Protein AF-A0A2W4QRN7-F1 (afdb_monomer_lite)

Secondary structure (DSSP, 8-state):
-TTHHHHHHHHHHHHHHHHHHHHHHHHHHHHHHHHH-GGGHHHHHHHHHHHHHHHHHS-HHHHHHHHHHHHHHHHHHHHHHHHHHHHHHHHHHHHHHHHHHTT---

pLDDT: mean 87.7, std 9.6, range [50.97, 95.69]

Structure (mmCIF, N/CA/C/O backbone):
data_AF-A0A2W4QRN7-F1
#
_entry.id   AF-A0A2W4QRN7-F1
#
loop_
_atom_site.group_PDB
_atom_site.id
_atom_site.type_symbol
_atom_site.label_atom_id
_atom_site.label_alt_id
_atom_site.label_comp_id
_atom_site.label_asym_id
_atom_site.label_entity_id
_atom_site.label_seq_id
_atom_site.pdbx_PDB_ins_code
_atom_site.Cartn_x
_atom_site.Cartn_y
_atom_site.Cartn_z
_atom_site.occupancy
_atom_site.B_iso_or_equiv
_atom_site.auth_seq_id
_atom_site.auth_comp_id
_atom_site.auth_asym_id
_atom_site.auth_atom_id
_atom_site.pdbx_PDB_model_num
ATOM 1 N N . MET A 1 1 ? 16.980 26.374 -15.564 1.00 54.22 1 MET A N 1
ATOM 2 C CA . MET A 1 1 ? 18.054 25.469 -16.026 1.00 54.22 1 MET A CA 1
ATOM 3 C C . MET A 1 1 ? 17.428 24.157 -16.496 1.00 54.22 1 MET A C 1
ATOM 5 O O . MET A 1 1 ? 17.207 23.273 -15.673 1.00 54.22 1 MET A O 1
ATOM 9 N N . PRO A 1 2 ? 17.054 24.039 -17.780 1.00 59.59 2 PRO A N 1
ATOM 10 C CA . PRO A 1 2 ? 16.562 22.778 -18.325 1.00 59.59 2 PRO A CA 1
ATOM 11 C C . PRO A 1 2 ? 17.748 21.803 -18.452 1.00 59.59 2 PRO A C 1
ATOM 13 O O . PRO A 1 2 ? 18.773 22.164 -19.016 1.00 59.59 2 PRO A O 1
ATOM 16 N N . GLY A 1 3 ? 17.653 20.610 -17.852 1.00 72.75 3 GLY A N 1
ATOM 17 C CA . GLY A 1 3 ? 18.693 19.566 -17.923 1.00 72.75 3 GLY A CA 1
ATOM 18 C C . GLY A 1 3 ? 18.929 18.820 -16.605 1.00 72.75 3 GLY A C 1
ATOM 19 O O . GLY A 1 3 ? 18.817 17.600 -16.563 1.00 72.75 3 GLY A O 1
ATOM 20 N N . ILE A 1 4 ? 19.159 19.542 -15.502 1.00 84.38 4 ILE A N 1
ATOM 21 C CA . ILE A 1 4 ? 19.446 18.943 -14.178 1.00 84.38 4 ILE A CA 1
ATOM 22 C C . ILE A 1 4 ? 18.200 18.277 -13.567 1.00 84.38 4 ILE A C 1
ATOM 24 O O . ILE A 1 4 ? 18.311 17.272 -12.867 1.00 84.38 4 ILE A O 1
ATOM 28 N N . GLY A 1 5 ? 17.006 18.800 -13.871 1.00 86.19 5 GLY A N 1
ATOM 29 C CA . GLY A 1 5 ? 15.744 18.327 -13.292 1.00 86.19 5 GLY A CA 1
ATOM 30 C C . GLY A 1 5 ? 15.492 16.828 -13.481 1.00 86.19 5 GLY A C 1
ATOM 31 O O . GLY A 1 5 ? 15.045 16.176 -12.546 1.00 86.19 5 GLY A O 1
ATOM 32 N N . HIS A 1 6 ? 15.852 16.255 -14.634 1.00 87.06 6 HIS A N 1
ATOM 33 C CA . HIS A 1 6 ? 15.665 14.822 -14.895 1.00 87.06 6 HIS A CA 1
ATOM 34 C C . HIS A 1 6 ? 16.543 13.942 -13.996 1.00 87.06 6 HIS A C 1
ATOM 36 O O . HIS A 1 6 ? 16.072 12.934 -13.478 1.00 87.06 6 HIS A O 1
ATOM 42 N N . TYR A 1 7 ? 17.793 14.343 -13.752 1.00 90.06 7 TYR A N 1
ATOM 43 C CA . TYR A 1 7 ? 18.705 13.605 -12.875 1.00 90.06 7 TYR A CA 1
ATOM 44 C C . TYR A 1 7 ? 18.276 13.680 -11.408 1.00 90.06 7 TYR A C 1
ATOM 46 O O . TYR A 1 7 ? 18.334 12.681 -10.694 1.00 90.06 7 TYR A O 1
ATOM 54 N N . VAL A 1 8 ? 17.790 14.844 -10.968 1.00 92.88 8 VAL A N 1
ATOM 55 C CA . VAL A 1 8 ? 17.243 15.010 -9.614 1.00 92.88 8 VAL A CA 1
ATOM 56 C C . VAL A 1 8 ? 15.973 14.175 -9.438 1.00 92.88 8 VAL A C 1
ATOM 58 O O . VAL A 1 8 ? 15.8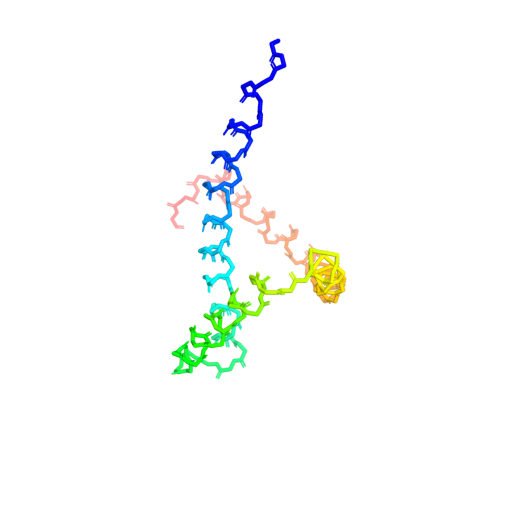45 13.474 -8.439 1.00 92.88 8 VAL A O 1
ATOM 61 N N . LEU A 1 9 ? 15.069 14.178 -10.425 1.00 93.25 9 LEU A N 1
ATOM 62 C CA . LEU A 1 9 ? 13.864 13.343 -10.406 1.00 93.25 9 LEU A CA 1
ATOM 63 C C . LEU A 1 9 ? 14.203 11.851 -10.352 1.00 93.25 9 LEU A C 1
ATOM 65 O O . LEU A 1 9 ? 13.606 11.134 -9.553 1.00 93.25 9 LEU A O 1
ATOM 69 N N . LEU A 1 10 ? 15.182 11.390 -11.136 1.00 93.38 10 LEU A N 1
ATOM 70 C CA . LEU A 1 10 ? 15.657 10.005 -11.083 1.00 93.38 10 LEU A CA 1
ATOM 71 C C 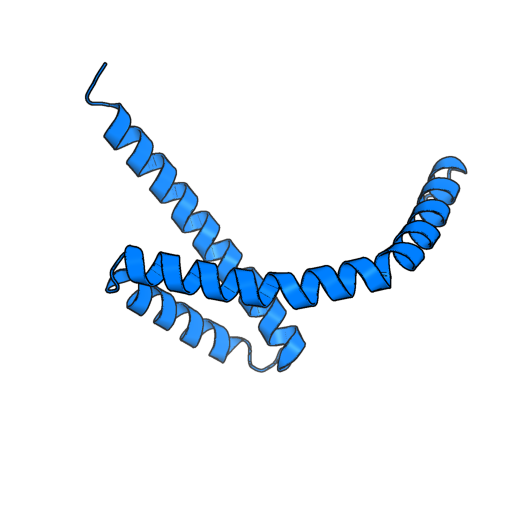. LEU A 1 10 ? 16.163 9.632 -9.686 1.00 93.38 10 LEU A C 1
ATOM 73 O O . LEU A 1 10 ? 15.781 8.587 -9.164 1.00 93.38 10 LEU A O 1
ATOM 77 N N . LEU A 1 11 ? 16.968 10.496 -9.057 1.00 94.94 11 LEU A N 1
ATOM 78 C CA . LEU A 1 11 ? 17.467 10.267 -7.700 1.00 94.94 11 LEU A CA 1
ATOM 79 C C . LEU A 1 11 ? 16.315 10.195 -6.685 1.00 94.94 11 LEU A C 1
ATOM 81 O O . LEU A 1 11 ? 16.260 9.271 -5.875 1.00 94.94 11 LEU A O 1
ATOM 85 N N . CYS A 1 12 ? 15.366 11.131 -6.748 1.00 94.75 12 CYS A N 1
ATOM 86 C CA . CYS A 1 12 ? 14.196 11.142 -5.871 1.00 94.75 12 CYS A CA 1
ATOM 87 C C . CYS A 1 12 ? 13.342 9.878 -6.034 1.00 94.75 12 CYS A C 1
ATOM 89 O O . CYS A 1 12 ? 12.993 9.245 -5.038 1.00 94.75 12 CYS A O 1
ATOM 91 N N . ILE A 1 13 ? 13.033 9.489 -7.274 1.00 94.50 13 ILE A N 1
ATOM 92 C CA . ILE A 1 13 ? 12.228 8.298 -7.573 1.00 94.50 13 ILE A CA 1
ATOM 93 C C . ILE A 1 13 ? 12.958 7.031 -7.127 1.00 94.50 13 ILE A C 1
ATOM 95 O O . ILE A 1 13 ? 12.316 6.126 -6.605 1.00 94.50 13 ILE A O 1
ATOM 99 N N . PHE A 1 14 ? 14.283 6.969 -7.260 1.00 94.81 14 PHE A N 1
ATOM 100 C CA . PHE A 1 14 ? 15.074 5.830 -6.801 1.00 94.81 14 PHE A CA 1
ATOM 101 C C . PHE A 1 14 ? 14.924 5.597 -5.289 1.00 94.81 14 PHE A C 1
ATOM 103 O O . PHE A 1 14 ? 14.510 4.515 -4.867 1.00 94.81 14 PHE A O 1
ATOM 110 N N . PHE A 1 15 ? 15.177 6.621 -4.466 1.00 95.69 15 PHE A N 1
ATOM 111 C CA . PHE A 1 15 ? 15.011 6.514 -3.009 1.00 95.69 15 PHE A CA 1
ATOM 112 C C . PHE A 1 15 ? 13.552 6.268 -2.600 1.00 95.69 15 PHE A C 1
ATOM 114 O O . PHE A 1 15 ? 13.281 5.472 -1.693 1.00 95.69 15 PHE A O 1
ATOM 121 N N . PHE A 1 16 ? 12.607 6.921 -3.281 1.00 94.12 16 PHE A N 1
ATOM 122 C CA . PHE A 1 16 ? 11.180 6.739 -3.039 1.00 94.12 16 PHE A CA 1
ATOM 123 C C . PHE A 1 16 ? 10.739 5.303 -3.338 1.00 94.12 16 PHE A C 1
ATOM 125 O O . PHE A 1 16 ? 10.158 4.653 -2.473 1.00 94.12 16 PHE A O 1
ATOM 132 N N . SER A 1 17 ? 11.095 4.770 -4.510 1.00 93.00 17 SER A N 1
ATOM 133 C CA . SER A 1 17 ? 10.734 3.418 -4.940 1.00 93.00 17 SER A CA 1
ATOM 134 C C . SER A 1 17 ? 11.276 2.354 -3.989 1.00 93.00 17 SER A C 1
ATOM 136 O O . SER A 1 17 ? 10.552 1.417 -3.658 1.00 93.00 17 SER A O 1
ATOM 138 N N . ILE A 1 18 ? 12.516 2.497 -3.505 1.00 94.06 18 ILE A N 1
ATOM 139 C CA . ILE A 1 18 ? 13.096 1.572 -2.518 1.00 94.06 18 ILE A CA 1
ATOM 140 C C . ILE A 1 18 ? 12.289 1.601 -1.216 1.00 94.06 18 ILE A C 1
ATOM 142 O O . ILE A 1 18 ? 11.918 0.555 -0.682 1.00 94.06 18 ILE A O 1
ATOM 146 N N . THR A 1 19 ? 11.973 2.796 -0.718 1.00 94.81 19 THR A N 1
ATOM 147 C CA . THR A 1 19 ? 11.208 2.962 0.526 1.00 94.81 19 THR A CA 1
ATOM 148 C C . THR A 1 19 ? 9.793 2.392 0.395 1.00 94.81 19 THR A C 1
ATOM 150 O O . THR A 1 19 ? 9.304 1.712 1.303 1.00 94.81 19 THR A O 1
ATOM 153 N N . SER A 1 20 ? 9.139 2.615 -0.748 1.00 92.31 20 SER A N 1
ATOM 154 C CA . SER A 1 20 ? 7.830 2.038 -1.059 1.00 92.31 20 SER A CA 1
ATOM 155 C C . SER A 1 20 ? 7.885 0.514 -1.092 1.00 92.31 20 SER A C 1
ATOM 157 O O . SER A 1 20 ? 7.032 -0.127 -0.483 1.00 92.31 20 SER A O 1
ATOM 159 N N . LEU A 1 21 ? 8.905 -0.073 -1.721 1.00 91.56 21 LEU A N 1
ATOM 160 C CA . LEU A 1 21 ? 9.094 -1.523 -1.794 1.00 91.56 21 LEU A CA 1
ATOM 161 C C . LEU A 1 21 ? 9.193 -2.127 -0.379 1.00 91.56 21 LEU A C 1
ATOM 163 O O . LEU A 1 21 ? 8.405 -2.995 -0.009 1.00 91.56 21 LEU A O 1
ATOM 167 N N . PHE A 1 22 ? 10.033 -1.574 0.498 1.00 90.56 22 PHE A N 1
ATOM 168 C CA . PHE A 1 22 ? 10.082 -2.031 1.895 1.00 90.56 22 PHE A CA 1
ATOM 169 C C . PHE A 1 22 ? 8.753 -1.866 2.641 1.00 90.56 22 PHE A C 1
ATOM 171 O O . PHE A 1 22 ? 8.349 -2.762 3.388 1.00 90.56 22 PHE A O 1
ATOM 178 N N . SER A 1 23 ? 8.054 -0.753 2.419 1.00 92.50 23 SER A N 1
ATOM 179 C CA . SER A 1 23 ? 6.758 -0.494 3.047 1.00 92.50 23 SER A CA 1
ATOM 180 C C . SER A 1 23 ? 5.726 -1.547 2.635 1.00 92.50 23 SER A C 1
ATOM 182 O O . SER A 1 23 ? 5.113 -2.170 3.500 1.00 92.50 23 SER A O 1
ATOM 184 N N . TYR A 1 24 ? 5.567 -1.810 1.333 1.00 87.50 24 TYR A N 1
ATOM 185 C CA . TYR A 1 24 ? 4.617 -2.807 0.828 1.00 87.50 24 TYR A CA 1
ATOM 186 C C . TYR A 1 24 ? 4.984 -4.236 1.239 1.00 87.50 24 TYR A C 1
ATOM 188 O O . TYR A 1 24 ? 4.095 -5.005 1.609 1.00 87.50 24 TYR A O 1
ATOM 196 N N . GLY A 1 25 ? 6.274 -4.583 1.257 1.00 88.50 25 GLY A N 1
ATOM 197 C CA . GLY A 1 25 ? 6.739 -5.867 1.785 1.00 88.50 25 GLY A CA 1
ATOM 198 C C . GLY A 1 25 ? 6.346 -6.057 3.254 1.00 88.50 25 GLY A C 1
ATOM 199 O O . GLY A 1 25 ? 5.780 -7.088 3.624 1.00 88.50 25 GLY A O 1
ATOM 200 N N . TYR A 1 26 ? 6.558 -5.036 4.089 1.00 88.44 26 TYR A N 1
ATOM 201 C CA . TYR A 1 26 ? 6.185 -5.077 5.502 1.00 88.44 26 TYR A CA 1
ATOM 202 C C . TYR A 1 26 ? 4.665 -5.138 5.714 1.00 88.44 26 TYR A C 1
ATOM 204 O O . TYR A 1 26 ? 4.181 -5.999 6.456 1.00 88.44 26 TYR A O 1
ATOM 212 N N . TYR A 1 27 ? 3.905 -4.256 5.057 1.00 87.81 27 TYR A N 1
ATOM 213 C CA . TYR A 1 27 ? 2.450 -4.196 5.201 1.00 87.81 27 TYR A CA 1
ATOM 214 C C . TYR A 1 27 ? 1.779 -5.481 4.733 1.00 87.81 27 TYR A C 1
ATOM 216 O O . TYR A 1 27 ? 0.984 -6.055 5.477 1.00 87.81 27 TYR A O 1
ATOM 224 N N . GLY A 1 28 ? 2.116 -5.982 3.545 1.00 84.38 28 GLY A N 1
ATOM 225 C CA . GLY A 1 28 ? 1.480 -7.197 3.053 1.00 84.38 28 GLY A CA 1
ATOM 226 C C . GLY A 1 28 ? 1.905 -8.442 3.837 1.00 84.38 28 GLY A C 1
ATOM 227 O O . GLY A 1 28 ? 1.070 -9.317 4.066 1.00 84.38 28 GLY A O 1
ATOM 228 N N . GLY A 1 29 ? 3.130 -8.488 4.376 1.00 85.31 29 GLY A N 1
ATOM 229 C CA . GLY A 1 29 ? 3.550 -9.561 5.280 1.00 85.31 29 GLY A CA 1
ATOM 230 C C . GLY A 1 29 ? 2.740 -9.577 6.580 1.00 85.31 29 GLY A C 1
ATOM 231 O O . GLY A 1 29 ? 2.318 -10.638 7.040 1.00 85.31 29 GLY A O 1
ATOM 232 N N . LYS A 1 30 ? 2.459 -8.402 7.157 1.00 86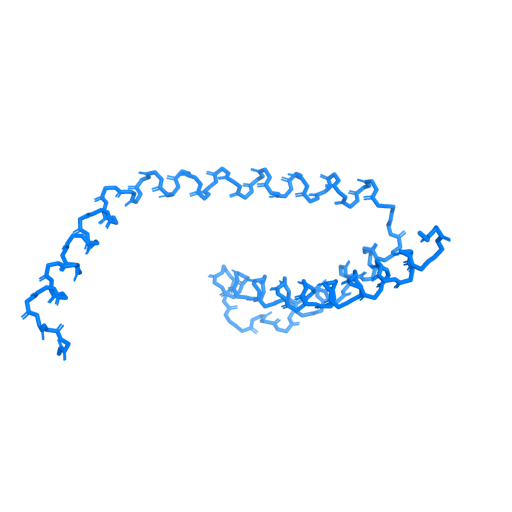.00 30 LYS A N 1
ATOM 233 C CA . LYS A 1 30 ? 1.597 -8.260 8.343 1.00 86.00 30 LYS A CA 1
ATOM 234 C C . LYS A 1 30 ? 0.140 -8.626 8.052 1.00 86.00 30 LYS A C 1
ATOM 236 O O . LYS A 1 30 ? -0.441 -9.395 8.814 1.00 86.00 30 LYS A O 1
ATOM 241 N N . SER A 1 31 ? -0.431 -8.123 6.959 1.00 84.94 31 SER A N 1
ATOM 242 C CA . SER A 1 31 ? -1.818 -8.410 6.568 1.00 84.94 31 SER A CA 1
ATOM 243 C C . SER A 1 31 ? -2.027 -9.890 6.242 1.00 84.94 31 SER A C 1
ATOM 245 O O . SER A 1 31 ? -3.005 -10.491 6.678 1.00 84.94 31 SER A O 1
ATOM 247 N N . THR A 1 32 ? -1.071 -10.515 5.551 1.00 83.62 32 THR A N 1
ATOM 248 C CA . THR A 1 32 ? -1.117 -11.952 5.238 1.00 83.62 32 THR A CA 1
ATOM 249 C C . THR A 1 32 ? -0.964 -12.799 6.497 1.00 83.62 32 THR A C 1
ATOM 251 O O . THR A 1 32 ? -1.693 -13.772 6.670 1.00 83.62 32 THR A O 1
ATOM 254 N N . ALA A 1 33 ? -0.072 -12.413 7.417 1.00 84.94 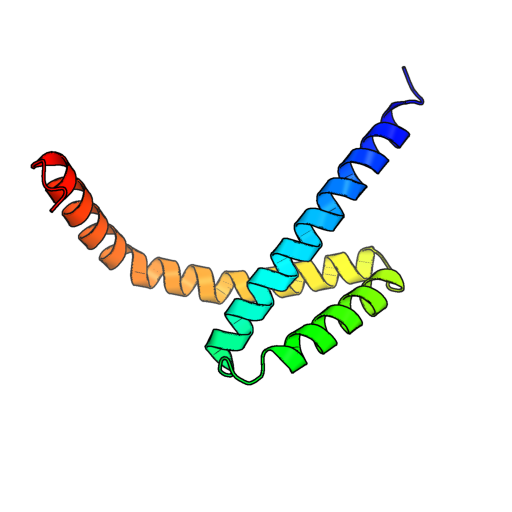33 ALA A N 1
ATOM 255 C CA . ALA A 1 33 ? 0.067 -13.093 8.703 1.00 84.94 33 ALA A CA 1
ATOM 256 C C . ALA A 1 33 ? -1.204 -12.988 9.565 1.00 84.94 33 ALA A C 1
ATOM 258 O O . ALA A 1 33 ? -1.525 -13.936 10.275 1.00 84.94 33 ALA A O 1
ATOM 259 N N . PHE A 1 34 ? -1.939 -11.873 9.488 1.00 84.38 34 PHE A N 1
ATOM 260 C CA . PHE A 1 34 ? -3.236 -11.718 10.152 1.00 84.38 34 PHE A CA 1
ATOM 261 C C . PHE A 1 34 ? -4.316 -12.627 9.543 1.00 84.38 34 PHE A C 1
ATOM 263 O O . PHE A 1 34 ? -5.122 -13.187 10.279 1.00 84.38 34 PHE A O 1
ATOM 270 N N . LEU A 1 35 ? -4.319 -12.800 8.216 1.00 83.75 35 LEU A N 1
ATOM 271 C CA . LEU A 1 35 ? -5.352 -13.564 7.510 1.00 83.75 35 LEU A CA 1
ATOM 272 C C . LEU A 1 35 ? -5.103 -15.086 7.507 1.00 83.75 35 LEU A C 1
ATOM 274 O O . LEU A 1 35 ? -6.046 -15.860 7.623 1.00 83.75 35 LEU A O 1
ATOM 278 N N . ILE A 1 36 ? -3.846 -15.517 7.351 1.00 78.19 36 ILE A N 1
ATOM 279 C CA . ILE A 1 36 ? -3.460 -16.925 7.107 1.00 78.19 36 ILE A CA 1
ATOM 280 C C . ILE A 1 36 ? -2.627 -17.510 8.270 1.00 78.19 36 ILE A C 1
ATOM 282 O O . ILE A 1 36 ? -2.413 -18.719 8.341 1.00 78.19 36 ILE A O 1
ATOM 286 N N . GLY A 1 37 ? -2.182 -16.679 9.218 1.00 73.19 37 GLY A N 1
ATOM 287 C CA . GLY A 1 37 ? -1.348 -17.081 10.353 1.00 73.19 37 GLY A CA 1
ATOM 288 C C . GLY A 1 37 ? 0.151 -16.830 10.133 1.00 73.19 37 GLY A C 1
ATOM 289 O O . GLY A 1 37 ? 0.663 -16.849 9.011 1.00 73.19 37 GLY A O 1
ATOM 290 N N . ALA A 1 38 ? 0.879 -16.583 11.228 1.00 70.25 38 ALA A N 1
ATOM 291 C CA . ALA A 1 38 ? 2.281 -16.145 11.208 1.00 70.25 38 ALA A CA 1
ATOM 292 C C . ALA A 1 38 ? 3.272 -17.189 10.653 1.00 70.25 38 ALA A C 1
ATOM 294 O O . ALA A 1 38 ? 4.350 -16.824 10.181 1.00 70.25 38 ALA A O 1
ATOM 295 N N . GLU A 1 39 ? 2.911 -18.474 10.669 1.00 65.62 39 GLU A N 1
ATOM 296 C CA . GLU A 1 39 ? 3.802 -19.569 10.263 1.00 65.62 39 GLU A CA 1
ATOM 297 C C . GLU A 1 39 ? 4.107 -19.581 8.757 1.00 65.62 39 GLU A C 1
ATOM 299 O O . GLU A 1 39 ? 5.162 -20.057 8.340 1.00 65.62 39 GLU A O 1
ATOM 304 N N . ARG A 1 40 ? 3.236 -19.003 7.917 1.00 69.25 40 ARG A N 1
ATOM 305 C CA . ARG A 1 40 ? 3.418 -18.986 6.451 1.00 69.25 40 ARG A CA 1
ATOM 306 C C . ARG A 1 40 ? 4.112 -17.735 5.917 1.00 69.25 40 ARG A C 1
ATOM 308 O O . ARG A 1 40 ? 4.162 -17.540 4.705 1.00 69.25 40 ARG A O 1
ATOM 315 N N . LYS A 1 41 ? 4.714 -16.918 6.787 1.00 70.38 41 LYS A N 1
ATOM 316 C CA . LYS A 1 41 ? 5.411 -15.679 6.399 1.00 70.38 41 LYS A CA 1
ATOM 317 C C . LYS A 1 41 ? 6.439 -15.884 5.274 1.00 70.38 41 LYS A C 1
ATOM 319 O O . LYS A 1 41 ? 6.483 -15.087 4.347 1.00 70.38 41 LYS A O 1
ATOM 324 N N . ARG A 1 42 ? 7.201 -16.983 5.302 1.00 74.19 42 ARG A N 1
ATOM 325 C CA . ARG A 1 42 ? 8.209 -17.283 4.266 1.00 74.19 42 ARG A CA 1
ATOM 326 C C . ARG A 1 42 ? 7.617 -17.413 2.861 1.00 74.19 42 ARG A C 1
ATOM 328 O O . ARG A 1 42 ? 8.249 -16.993 1.902 1.00 74.19 42 ARG A O 1
ATOM 335 N N . TRP A 1 43 ? 6.406 -17.956 2.731 1.00 79.75 43 TRP A N 1
ATOM 336 C CA . TRP A 1 43 ? 5.724 -18.067 1.436 1.00 79.75 43 TRP A CA 1
ATOM 337 C C . TRP A 1 43 ? 5.326 -16.699 0.877 1.00 79.75 43 TRP A C 1
ATOM 339 O O . TRP A 1 43 ? 5.410 -16.487 -0.331 1.00 79.75 43 TRP A O 1
ATOM 349 N N . TYR A 1 44 ? 4.949 -15.763 1.753 1.00 84.25 44 TYR A N 1
ATOM 350 C CA . TYR A 1 44 ? 4.667 -14.387 1.356 1.00 84.25 44 TYR A CA 1
ATOM 351 C C . TYR A 1 44 ? 5.920 -13.698 0.801 1.00 84.25 44 TYR A C 1
ATOM 353 O O . TYR A 1 44 ? 5.834 -13.050 -0.237 1.00 84.25 44 TYR A O 1
ATOM 361 N N . ASP A 1 45 ? 7.086 -13.889 1.427 1.00 83.50 45 ASP A N 1
ATOM 362 C CA . ASP A 1 45 ? 8.340 -13.284 0.957 1.00 83.50 45 ASP A CA 1
ATOM 363 C C . ASP A 1 45 ? 8.704 -13.758 -0.468 1.00 83.50 45 ASP A C 1
ATOM 365 O O . ASP A 1 45 ? 9.096 -12.946 -1.308 1.00 83.50 45 ASP A O 1
ATOM 369 N N . TYR A 1 46 ? 8.498 -15.046 -0.785 1.00 86.25 46 TYR A N 1
ATOM 370 C CA . TYR A 1 46 ? 8.689 -15.574 -2.146 1.00 86.25 46 TYR A CA 1
ATOM 371 C C . TYR A 1 46 ? 7.693 -14.990 -3.153 1.00 86.25 46 TYR A C 1
ATOM 373 O O . TYR A 1 46 ? 8.088 -14.592 -4.250 1.00 86.25 46 TYR A O 1
ATOM 381 N N . PHE A 1 47 ? 6.409 -14.918 -2.789 1.00 87.94 47 PHE A N 1
ATOM 382 C CA . PHE A 1 47 ? 5.380 -14.317 -3.640 1.00 87.94 47 PHE A CA 1
ATOM 383 C C . PHE A 1 47 ? 5.666 -12.835 -3.908 1.00 87.94 47 PHE A C 1
ATOM 385 O O . PHE A 1 47 ? 5.572 -12.366 -5.042 1.00 87.94 47 PHE A O 1
ATOM 392 N N . TYR A 1 48 ? 6.080 -12.108 -2.872 1.00 88.69 48 TYR A N 1
ATOM 393 C CA . TYR A 1 48 ? 6.442 -10.704 -2.960 1.00 88.69 48 TYR A CA 1
ATOM 394 C C . TYR A 1 48 ? 7.622 -10.488 -3.914 1.00 88.69 48 TYR A C 1
ATOM 396 O O . TYR A 1 48 ? 7.538 -9.659 -4.821 1.00 88.69 48 TYR A O 1
ATOM 404 N N . LEU A 1 49 ? 8.682 -11.292 -3.793 1.00 90.00 49 LEU A N 1
ATOM 405 C CA . LEU A 1 49 ? 9.836 -11.209 -4.687 1.00 90.00 49 LEU A CA 1
ATOM 406 C C . LEU A 1 49 ? 9.461 -11.512 -6.148 1.00 90.00 49 LEU A C 1
ATOM 408 O O . LEU A 1 49 ? 9.900 -10.808 -7.056 1.00 90.00 49 LEU A O 1
ATOM 412 N N . ALA A 1 50 ? 8.595 -12.505 -6.375 1.00 90.75 50 ALA A N 1
ATOM 413 C CA . ALA A 1 50 ? 8.073 -12.810 -7.704 1.00 90.75 50 ALA A CA 1
ATOM 414 C C . ALA A 1 50 ? 7.258 -11.641 -8.286 1.00 90.75 50 ALA A C 1
ATOM 416 O O . ALA A 1 50 ? 7.438 -11.292 -9.452 1.00 90.75 50 ALA A O 1
ATOM 417 N N . SER A 1 51 ? 6.418 -10.984 -7.478 1.00 89.06 51 SER A N 1
ATOM 418 C CA . SER A 1 51 ? 5.633 -9.826 -7.926 1.00 89.06 51 SER A CA 1
ATOM 419 C C . SER A 1 51 ? 6.500 -8.636 -8.351 1.00 89.06 51 SER A C 1
ATOM 421 O O . SER A 1 51 ? 6.145 -7.948 -9.305 1.00 89.06 51 SER A O 1
ATOM 423 N N . ILE A 1 52 ? 7.665 -8.432 -7.722 1.00 91.12 52 ILE A N 1
ATOM 424 C CA . ILE A 1 52 ? 8.619 -7.384 -8.121 1.00 91.12 52 ILE A CA 1
ATOM 425 C C . ILE A 1 52 ? 9.177 -7.674 -9.516 1.00 91.12 52 ILE A C 1
ATOM 427 O O . ILE A 1 52 ? 9.241 -6.773 -10.349 1.00 91.12 52 ILE A O 1
ATOM 431 N N . ILE A 1 53 ? 9.545 -8.930 -9.788 1.00 92.25 53 ILE A N 1
ATOM 432 C CA . ILE A 1 53 ? 10.059 -9.344 -11.101 1.00 92.25 53 ILE A CA 1
ATOM 433 C C . ILE A 1 53 ? 8.982 -9.153 -12.174 1.00 92.25 53 ILE A C 1
ATOM 435 O O . ILE A 1 53 ? 9.257 -8.571 -13.220 1.00 92.25 53 ILE A O 1
ATOM 439 N N . VAL A 1 54 ? 7.749 -9.589 -11.897 1.00 91.56 54 VAL A N 1
ATOM 440 C CA . VAL A 1 54 ? 6.611 -9.414 -12.815 1.00 91.56 54 VAL A CA 1
ATOM 441 C C . VAL A 1 54 ? 6.322 -7.930 -13.056 1.00 91.56 54 VAL A C 1
ATOM 443 O O . VAL A 1 54 ? 6.109 -7.526 -14.197 1.00 91.56 54 VAL A O 1
ATOM 446 N N . GLY A 1 55 ? 6.371 -7.102 -12.012 1.00 88.44 55 GLY A N 1
ATOM 447 C CA . GLY A 1 55 ? 6.213 -5.654 -12.125 1.00 88.44 55 GLY A CA 1
ATOM 448 C C . GLY A 1 55 ? 7.310 -5.002 -12.970 1.00 88.44 55 GLY A C 1
ATOM 449 O O . GLY A 1 55 ? 7.015 -4.124 -13.769 1.00 88.44 55 GLY A O 1
ATOM 450 N N . ALA A 1 56 ? 8.558 -5.465 -12.870 1.00 90.25 56 ALA A N 1
ATOM 451 C CA . ALA A 1 56 ? 9.671 -4.912 -13.642 1.00 90.25 56 ALA A CA 1
ATOM 452 C C . ALA A 1 56 ? 9.567 -5.172 -15.157 1.00 90.25 56 ALA A C 1
ATOM 454 O O . ALA A 1 56 ? 10.101 -4.391 -15.942 1.00 90.25 56 ALA A O 1
ATOM 455 N N . VAL A 1 57 ? 8.893 -6.253 -15.573 1.00 93.38 57 VAL A N 1
ATOM 456 C CA . VAL A 1 57 ? 8.699 -6.606 -16.996 1.00 93.38 57 VAL A CA 1
ATOM 457 C C . VAL A 1 57 ? 7.344 -6.169 -17.560 1.00 93.38 57 VAL A C 1
ATOM 459 O O . VAL A 1 57 ? 7.127 -6.252 -18.768 1.00 93.38 57 VAL A O 1
ATOM 462 N N . SER A 1 58 ? 6.425 -5.720 -16.705 1.00 93.00 58 SER A N 1
ATOM 463 C CA . SER A 1 58 ? 5.083 -5.292 -17.105 1.00 93.00 58 SER A CA 1
ATOM 464 C C . SER A 1 58 ? 5.068 -3.831 -17.562 1.00 93.00 58 SER A C 1
ATOM 466 O O . SER A 1 58 ? 5.870 -3.009 -17.123 1.00 93.00 58 SER A O 1
ATOM 468 N N . SER A 1 59 ? 4.120 -3.476 -18.432 1.00 94.69 59 SER A N 1
ATOM 469 C CA . SER A 1 59 ? 3.928 -2.083 -18.847 1.00 94.69 59 SER A CA 1
ATOM 470 C C . SER A 1 59 ? 3.408 -1.223 -17.694 1.00 94.69 59 SER A C 1
ATOM 472 O O . SER A 1 59 ? 2.532 -1.665 -16.949 1.00 94.69 59 SER A O 1
ATOM 474 N N . LEU A 1 60 ? 3.867 0.029 -17.617 1.00 91.69 60 LEU A N 1
ATOM 475 C CA . LEU A 1 60 ? 3.459 0.981 -16.580 1.00 91.69 60 LEU A CA 1
ATOM 476 C C . LEU A 1 60 ? 1.932 1.153 -16.495 1.00 91.69 60 LEU A C 1
ATOM 478 O O . LEU A 1 60 ? 1.383 1.144 -15.399 1.00 91.69 60 LEU A O 1
ATOM 482 N N . ASP A 1 61 ? 1.255 1.245 -17.641 1.00 94.75 61 ASP A N 1
ATOM 483 C CA . ASP A 1 61 ? -0.201 1.417 -17.720 1.00 94.75 61 ASP A CA 1
ATOM 484 C C . ASP A 1 61 ? -0.963 0.246 -17.074 1.00 94.75 61 ASP A C 1
ATOM 486 O O . ASP A 1 61 ? -1.826 0.445 -16.219 1.00 94.75 61 ASP A O 1
ATOM 490 N N . ALA A 1 62 ? -0.551 -0.991 -17.376 1.00 93.81 62 ALA A N 1
ATOM 491 C CA . ALA A 1 62 ? -1.126 -2.191 -16.769 1.00 93.81 62 ALA A CA 1
ATOM 492 C C . ALA A 1 62 ? -0.928 -2.238 -15.244 1.00 93.81 62 ALA A C 1
ATOM 494 O O . ALA A 1 62 ? -1.840 -2.631 -14.518 1.00 93.81 62 ALA A O 1
ATOM 495 N N . ILE A 1 63 ? 0.245 -1.826 -14.745 1.00 92.88 63 ILE A N 1
ATOM 496 C CA . ILE A 1 63 ? 0.525 -1.792 -13.300 1.00 92.88 63 ILE A CA 1
ATOM 497 C C . ILE A 1 63 ? -0.346 -0.741 -12.615 1.00 92.88 63 ILE A C 1
ATOM 499 O O . ILE A 1 63 ? -0.924 -1.028 -11.569 1.00 92.88 63 ILE A O 1
ATOM 503 N N . ILE A 1 64 ? -0.467 0.453 -13.200 1.00 94.19 64 ILE A N 1
ATOM 504 C CA . ILE A 1 64 ? -1.317 1.519 -12.657 1.00 94.19 64 ILE A CA 1
ATOM 505 C C . ILE A 1 64 ? -2.775 1.049 -12.611 1.00 94.19 64 ILE A C 1
ATOM 507 O O . ILE A 1 64 ? -3.393 1.114 -11.553 1.00 94.19 64 ILE A O 1
ATOM 511 N N . SER A 1 65 ? -3.286 0.467 -13.699 1.00 95.38 65 SER A N 1
ATOM 512 C CA . SER A 1 65 ? -4.654 -0.064 -13.752 1.00 95.38 65 SER A CA 1
ATOM 513 C C . SER A 1 65 ? -4.908 -1.154 -12.699 1.00 95.38 65 SER A C 1
ATOM 515 O O . SER A 1 65 ? -5.941 -1.148 -12.024 1.00 95.38 65 SER A O 1
ATOM 517 N N . LEU A 1 66 ? -3.947 -2.063 -12.497 1.00 93.56 66 LEU A N 1
ATOM 518 C CA . LEU A 1 66 ? -4.029 -3.092 -11.460 1.00 93.56 66 LEU A CA 1
ATOM 519 C C . LEU A 1 66 ? -4.048 -2.486 -10.048 1.00 93.56 66 LEU A C 1
ATOM 521 O O . LEU A 1 66 ? -4.829 -2.926 -9.201 1.00 93.56 66 LEU A O 1
ATOM 525 N N . MET A 1 67 ? -3.203 -1.485 -9.790 1.00 92.88 67 MET A N 1
ATOM 526 C CA . MET A 1 67 ? -3.143 -0.790 -8.501 1.00 92.88 67 MET A CA 1
ATO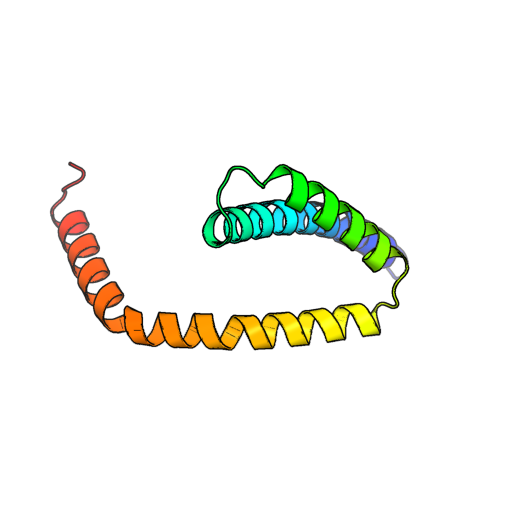M 527 C C . MET A 1 67 ? -4.431 -0.017 -8.213 1.00 92.88 67 MET A C 1
ATOM 529 O O . MET A 1 67 ? -4.939 -0.093 -7.094 1.00 92.88 67 MET A O 1
ATOM 533 N N . ASP A 1 68 ? -4.997 0.659 -9.212 1.00 95.25 68 ASP A N 1
ATOM 534 C CA . ASP A 1 68 ? -6.270 1.370 -9.082 1.00 95.25 68 ASP A CA 1
ATOM 535 C C . ASP A 1 68 ? -7.406 0.404 -8.723 1.00 95.25 68 ASP A C 1
ATOM 537 O O . ASP A 1 68 ? -8.170 0.656 -7.788 1.00 95.25 68 ASP A O 1
ATOM 541 N N . ALA A 1 69 ? -7.476 -0.751 -9.393 1.00 95.38 69 ALA A N 1
ATOM 542 C CA . ALA A 1 69 ? -8.451 -1.792 -9.077 1.00 95.38 69 ALA A CA 1
ATOM 543 C C . ALA A 1 69 ? -8.257 -2.359 -7.657 1.00 95.38 69 ALA A C 1
ATOM 545 O O . ALA A 1 69 ? -9.228 -2.521 -6.911 1.00 95.38 69 ALA A O 1
ATOM 546 N N . ALA A 1 70 ? -7.011 -2.623 -7.253 1.00 93.00 70 ALA A N 1
ATOM 547 C CA . ALA A 1 70 ? -6.693 -3.117 -5.916 1.00 93.00 70 ALA A CA 1
ATOM 548 C C . ALA A 1 70 ? -7.058 -2.100 -4.820 1.00 93.00 70 ALA A C 1
ATOM 550 O O . ALA A 1 70 ? -7.642 -2.475 -3.799 1.00 93.00 70 ALA A O 1
ATOM 551 N N . PHE A 1 71 ? -6.776 -0.811 -5.026 1.00 93.56 71 PHE A N 1
ATOM 552 C CA . PHE A 1 71 ? -7.148 0.242 -4.082 1.00 93.56 71 PHE A CA 1
ATOM 553 C C . PHE A 1 71 ? -8.651 0.481 -4.027 1.00 93.56 71 PHE A C 1
ATOM 555 O O . PHE A 1 71 ? -9.182 0.653 -2.930 1.00 93.56 71 PHE A O 1
ATOM 562 N N . ALA A 1 72 ? -9.352 0.426 -5.161 1.00 95.44 72 ALA A N 1
ATOM 563 C CA . ALA A 1 72 ? -10.809 0.488 -5.182 1.00 95.44 72 ALA A CA 1
ATOM 564 C C . ALA A 1 72 ? -11.419 -0.656 -4.356 1.00 95.44 72 ALA A C 1
ATOM 566 O O . ALA A 1 72 ? -12.294 -0.424 -3.518 1.00 95.44 72 ALA A O 1
ATOM 567 N N . LEU A 1 73 ? -10.894 -1.877 -4.517 1.00 95.12 73 LEU A N 1
ATOM 568 C CA . LEU A 1 73 ? -11.325 -3.035 -3.739 1.00 95.12 73 LEU A CA 1
ATOM 569 C C . LEU A 1 73 ? -11.006 -2.889 -2.244 1.00 95.12 73 LEU A C 1
ATOM 571 O O . LEU A 1 73 ? -11.827 -3.269 -1.416 1.00 95.12 73 LEU A O 1
ATOM 575 N N . MET A 1 74 ? -9.849 -2.323 -1.882 1.00 93.25 74 MET A N 1
ATOM 576 C CA . MET A 1 74 ? -9.456 -2.082 -0.486 1.00 93.25 74 MET A CA 1
ATOM 577 C C . MET A 1 74 ? -10.272 -0.960 0.180 1.00 93.25 74 MET A C 1
ATOM 579 O O . MET A 1 74 ? -10.536 -1.006 1.388 1.00 93.25 74 MET A O 1
ATOM 583 N N . ALA A 1 75 ? -10.681 0.052 -0.588 1.00 95.06 75 ALA A N 1
ATOM 584 C CA . ALA A 1 75 ? -11.392 1.219 -0.079 1.00 95.06 75 ALA A CA 1
ATOM 585 C C . ALA A 1 75 ? -12.768 0.853 0.494 1.00 95.06 75 ALA A C 1
ATOM 587 O O . ALA A 1 75 ? -13.120 1.327 1.575 1.00 95.06 75 ALA A O 1
ATOM 588 N N . VAL A 1 76 ? -13.515 -0.032 -0.175 1.00 94.25 76 VAL A N 1
ATOM 589 C CA . VAL A 1 76 ? -14.861 -0.461 0.247 1.00 94.25 76 VAL A CA 1
ATOM 590 C C . VAL A 1 76 ? -14.880 -1.054 1.669 1.00 94.25 76 VAL A C 1
ATOM 592 O O . VAL A 1 76 ? -15.557 -0.485 2.531 1.00 94.25 76 VAL A O 1
ATOM 595 N N . PRO A 1 77 ? -14.143 -2.138 1.991 1.00 92.19 77 PRO A N 1
ATOM 596 C CA . PRO A 1 77 ? -14.168 -2.734 3.325 1.00 92.19 77 PRO A CA 1
ATOM 597 C C . PRO A 1 77 ? -13.593 -1.800 4.394 1.00 92.19 77 PRO A C 1
ATOM 599 O O . PRO A 1 77 ? -14.096 -1.783 5.521 1.00 92.19 77 PRO A O 1
ATOM 602 N N . THR A 1 78 ? -12.583 -0.992 4.054 1.00 93.75 78 THR A N 1
ATOM 603 C CA . THR A 1 78 ? -11.969 -0.035 4.988 1.00 93.75 78 THR A CA 1
ATOM 604 C C . THR A 1 78 ? -12.957 1.062 5.377 1.00 93.75 78 THR A C 1
ATOM 606 O O . THR A 1 78 ? -13.135 1.340 6.563 1.00 93.75 78 THR A O 1
ATOM 609 N N . MET A 1 79 ? -13.654 1.643 4.397 1.00 95.19 79 MET A N 1
ATOM 610 C CA . MET A 1 79 ? -14.665 2.674 4.634 1.00 95.19 79 MET A CA 1
ATOM 611 C C . MET A 1 79 ? -15.865 2.132 5.406 1.00 95.19 79 MET A C 1
ATOM 613 O O . MET A 1 79 ? -16.291 2.755 6.377 1.00 95.19 79 MET A O 1
ATOM 617 N N . VAL A 1 80 ? -16.384 0.958 5.035 1.00 95.56 80 VAL A N 1
ATOM 618 C CA . VAL A 1 80 ? -17.511 0.330 5.747 1.00 95.56 80 VAL A CA 1
ATOM 619 C C . VAL A 1 80 ? -17.142 0.056 7.205 1.00 95.56 80 VAL A C 1
ATOM 621 O O . VAL A 1 80 ? -17.878 0.443 8.114 1.00 95.56 80 VAL A O 1
ATOM 624 N N . SER A 1 81 ? -15.972 -0.540 7.447 1.00 93.81 81 SER A N 1
ATOM 625 C CA . SER A 1 81 ? -15.481 -0.801 8.804 1.00 93.81 81 SER A CA 1
ATOM 626 C C . SER A 1 81 ? -15.287 0.498 9.586 1.00 93.81 81 SER A C 1
ATOM 628 O O . SER A 1 81 ? -15.707 0.595 10.738 1.00 93.81 81 SER A O 1
ATOM 630 N N . GLY A 1 82 ? -14.709 1.522 8.955 1.00 94.19 82 GLY A N 1
ATOM 631 C CA . GLY A 1 82 ? -14.502 2.837 9.553 1.00 94.19 82 GLY A CA 1
ATOM 632 C C . GLY A 1 82 ? -15.808 3.508 9.975 1.00 94.19 82 GLY A C 1
ATOM 633 O O . GLY A 1 82 ? -15.904 3.987 11.102 1.00 94.19 82 GLY A O 1
ATOM 634 N N . LEU A 1 83 ? -16.837 3.487 9.124 1.00 94.50 83 LEU A N 1
ATOM 635 C CA . LEU A 1 83 ? -18.146 4.073 9.430 1.00 94.50 83 LEU A CA 1
ATOM 636 C C . LEU A 1 83 ? -18.862 3.331 10.566 1.00 94.50 83 LEU A C 1
ATOM 638 O O . LEU A 1 83 ? -19.426 3.968 11.456 1.00 94.50 83 LEU A O 1
ATOM 642 N N . LEU A 1 84 ? -18.789 1.997 10.587 1.00 94.38 84 LEU A N 1
ATOM 643 C CA . LEU A 1 84 ? -19.356 1.188 11.670 1.00 94.38 84 LEU A CA 1
ATOM 644 C C . LEU A 1 84 ? -18.625 1.405 13.005 1.00 94.38 84 LEU A C 1
ATOM 646 O O . LEU A 1 84 ? -19.257 1.445 14.065 1.00 94.38 84 LEU A O 1
ATOM 650 N N . LEU A 1 85 ? -17.297 1.560 12.976 1.00 94.12 85 LEU A N 1
ATOM 651 C CA . LEU A 1 85 ? -16.485 1.786 14.174 1.00 94.12 85 LEU A CA 1
ATOM 652 C C . LEU A 1 85 ? -16.464 3.254 14.622 1.00 94.12 85 LEU A C 1
ATOM 654 O O . LEU A 1 85 ? -16.195 3.505 15.798 1.00 94.12 85 LEU A O 1
ATOM 658 N N . ALA A 1 86 ? -16.792 4.214 13.752 1.00 92.88 86 ALA A N 1
ATOM 659 C CA . ALA A 1 86 ? -16.778 5.651 14.037 1.00 92.88 86 ALA A CA 1
ATOM 660 C C . ALA A 1 86 ? -17.434 6.046 15.379 1.00 92.88 86 ALA A C 1
ATOM 662 O O . ALA A 1 86 ? -16.786 6.748 16.165 1.00 92.88 86 ALA A O 1
ATOM 663 N N . PRO A 1 87 ? -18.658 5.588 15.732 1.00 90.50 87 PRO A N 1
ATOM 664 C CA . PRO A 1 87 ? -19.260 5.933 17.022 1.00 90.50 87 PRO A CA 1
ATOM 665 C C . PRO A 1 87 ? -18.499 5.335 18.215 1.00 90.50 87 PRO A C 1
ATOM 667 O O . PRO A 1 87 ? -18.413 5.968 19.271 1.00 90.50 87 PRO A O 1
ATOM 670 N N . ARG A 1 88 ? -17.911 4.140 18.063 1.00 92.44 88 ARG A N 1
ATOM 671 C CA . ARG A 1 88 ? -17.113 3.505 19.123 1.00 92.44 88 ARG A CA 1
ATOM 672 C C . ARG A 1 88 ? -15.780 4.215 19.320 1.00 92.44 88 ARG A C 1
ATOM 674 O O . ARG A 1 88 ? -15.430 4.516 20.457 1.00 92.44 88 ARG A O 1
ATOM 681 N N . VAL A 1 89 ? -15.088 4.549 18.232 1.00 92.62 89 VAL A N 1
ATOM 682 C CA . VAL A 1 89 ? -13.833 5.310 18.273 1.00 92.62 89 VAL A CA 1
ATOM 683 C C . VAL A 1 89 ? -14.068 6.680 18.898 1.00 92.62 89 VAL A C 1
ATOM 685 O O . VAL A 1 89 ? -13.319 7.064 19.787 1.00 92.62 89 VAL A O 1
ATOM 688 N N . LYS A 1 90 ? -15.150 7.388 18.540 1.00 92.25 90 LYS A N 1
ATOM 689 C CA . LYS A 1 90 ? -15.492 8.683 19.154 1.00 92.25 90 LYS A CA 1
ATOM 690 C C . LYS A 1 90 ? -15.682 8.576 20.671 1.00 92.25 90 LYS A C 1
ATOM 692 O O . LYS A 1 90 ? -15.242 9.457 21.410 1.00 92.25 90 LYS A O 1
ATOM 697 N N . ARG A 1 91 ? -16.315 7.498 21.149 1.00 93.19 91 ARG A N 1
ATOM 698 C CA . ARG A 1 91 ? -16.507 7.249 22.585 1.00 93.19 91 ARG A CA 1
ATOM 699 C C . ARG A 1 91 ? -15.186 6.980 23.306 1.00 93.19 91 ARG A C 1
ATOM 701 O O . ARG A 1 91 ? -14.936 7.591 24.343 1.00 93.19 91 ARG A O 1
ATOM 708 N N . GLU A 1 92 ? -14.352 6.089 22.775 1.00 92.62 92 GLU A N 1
ATOM 709 C CA . GLU A 1 92 ? -13.069 5.754 23.406 1.00 92.62 92 GLU A CA 1
ATOM 710 C C . GLU A 1 92 ? -12.055 6.900 23.296 1.00 92.62 92 GLU A C 1
ATOM 712 O O . GLU A 1 92 ? -11.348 7.174 24.261 1.00 92.62 92 GLU A O 1
ATOM 717 N N . ALA A 1 93 ? -12.052 7.653 22.193 1.00 92.50 93 ALA A N 1
ATOM 718 C CA . ALA A 1 93 ? -11.251 8.866 22.052 1.00 92.50 93 ALA A CA 1
ATOM 719 C C . ALA A 1 93 ? -11.619 9.893 23.130 1.00 92.50 93 ALA A C 1
ATOM 721 O O . ALA A 1 93 ? -10.739 10.409 23.813 1.00 92.50 93 ALA A O 1
ATOM 722 N N . ARG A 1 94 ? -12.917 10.142 23.360 1.00 91.88 94 ARG A N 1
ATOM 723 C CA . ARG A 1 94 ? -13.361 11.047 24.430 1.00 91.88 94 ARG A CA 1
ATOM 724 C C . ARG A 1 94 ? -12.872 10.582 25.806 1.00 91.88 94 ARG A C 1
ATOM 726 O O . ARG A 1 94 ? -12.348 11.396 26.558 1.00 91.88 94 ARG A O 1
ATOM 733 N N . ARG A 1 95 ? -12.978 9.284 26.112 1.00 91.19 95 ARG A N 1
ATOM 734 C CA . ARG A 1 95 ? -12.442 8.707 27.359 1.00 91.19 95 ARG A CA 1
ATOM 735 C C . ARG A 1 95 ? -10.928 8.883 27.477 1.00 91.19 95 ARG A C 1
ATOM 737 O O . ARG A 1 95 ? -10.451 9.238 28.549 1.00 91.19 95 ARG A O 1
ATOM 744 N N . TYR A 1 96 ? -10.185 8.657 26.396 1.00 91.00 96 TYR A N 1
ATOM 745 C CA . TYR A 1 96 ? -8.734 8.831 26.356 1.00 91.00 96 TYR A CA 1
ATOM 746 C C . TYR A 1 96 ? -8.327 10.287 26.623 1.00 91.00 96 TYR A C 1
ATOM 748 O O . TYR A 1 96 ? -7.503 10.545 27.498 1.00 91.00 96 TYR A O 1
ATOM 756 N N . PHE A 1 97 ? -8.967 11.251 25.955 1.00 92.25 97 PHE A N 1
ATOM 757 C CA . PHE A 1 97 ? -8.688 12.674 26.164 1.00 92.25 97 PHE A CA 1
ATOM 758 C C . PHE A 1 97 ? -9.128 13.176 27.547 1.00 92.25 97 P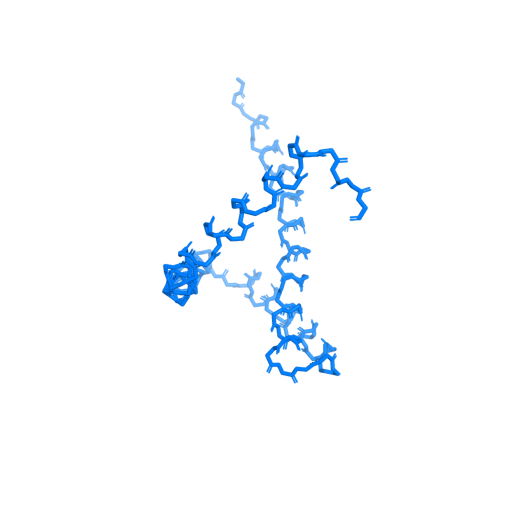HE A C 1
ATOM 760 O O . PHE A 1 97 ? -8.460 14.031 28.130 1.00 92.25 97 PHE A O 1
ATOM 767 N N . GLU A 1 98 ? -10.212 12.636 28.111 1.00 91.00 98 GLU A N 1
ATOM 768 C CA . GLU A 1 98 ? -10.620 12.923 29.492 1.00 91.00 98 GLU A CA 1
ATOM 769 C C . GLU A 1 98 ? -9.617 12.368 30.519 1.00 91.00 98 GLU A C 1
ATOM 771 O O . GLU A 1 98 ? -9.349 13.044 31.511 1.00 91.00 98 GLU A O 1
ATOM 776 N N . ARG A 1 99 ? -9.024 11.188 30.277 1.00 87.50 99 ARG A N 1
ATOM 777 C CA . ARG A 1 99 ? -7.945 10.623 31.112 1.00 87.50 99 ARG A CA 1
ATOM 778 C C . ARG A 1 99 ? -6.660 11.447 31.023 1.00 87.50 99 ARG A C 1
ATOM 780 O O . ARG A 1 99 ? -6.122 11.817 32.061 1.00 87.50 99 ARG A O 1
ATOM 787 N N . MET A 1 100 ? -6.244 11.827 29.811 1.00 87.81 100 MET A N 1
ATOM 788 C CA . MET A 1 100 ? -5.101 12.727 29.603 1.00 87.81 100 MET A CA 1
ATOM 789 C C . MET A 1 100 ? -5.275 14.065 30.337 1.00 87.81 100 MET A C 1
ATOM 791 O O . MET A 1 100 ? -4.361 14.519 31.018 1.00 87.81 100 MET A O 1
ATOM 795 N N . ARG A 1 101 ? -6.460 14.691 30.257 1.00 82.75 101 ARG A N 1
ATOM 796 C CA . ARG A 1 101 ? -6.739 15.968 30.946 1.00 82.75 101 ARG A CA 1
ATOM 797 C C . ARG A 1 101 ? -6.773 15.860 32.469 1.00 82.75 101 ARG A C 1
ATOM 799 O O . ARG A 1 101 ? -6.590 16.876 33.129 1.00 82.75 101 ARG A O 1
ATOM 806 N N . ARG A 1 102 ? -7.023 14.672 33.029 1.00 79.56 102 ARG A N 1
ATOM 807 C CA . ARG A 1 102 ? -6.991 14.424 34.482 1.00 79.56 102 ARG A CA 1
ATOM 808 C C . ARG A 1 102 ? -5.590 14.084 35.009 1.00 79.56 102 ARG A C 1
ATOM 810 O O . ARG A 1 102 ? -5.476 13.732 36.175 1.00 79.56 102 ARG A O 1
ATOM 817 N N . GLY A 1 103 ? -4.545 14.199 34.184 1.00 68.81 103 GLY A N 1
ATOM 818 C CA . GLY A 1 103 ? -3.157 13.976 34.601 1.00 68.81 103 GLY A CA 1
ATOM 819 C C . GLY A 1 103 ? -2.760 12.504 34.753 1.00 68.81 103 GLY A C 1
ATOM 820 O O . GLY A 1 103 ? -1.688 12.224 35.273 1.00 68.81 103 GLY A O 1
ATOM 821 N N . GLY A 1 104 ? -3.598 11.564 34.302 1.00 60.56 104 GLY A N 1
ATOM 822 C CA . GLY A 1 104 ? -3.346 10.129 34.435 1.00 60.56 104 GLY A CA 1
ATOM 823 C C . GLY A 1 104 ? -2.536 9.571 33.270 1.00 60.56 104 GLY A C 1
ATOM 824 O O . GLY A 1 104 ? -3.115 9.107 32.286 1.00 60.56 104 GLY A O 1
ATOM 825 N N . LEU A 1 105 ? -1.211 9.609 33.401 1.00 57.91 105 LEU A N 1
ATOM 826 C CA . LEU A 1 105 ? -0.338 8.572 32.854 1.00 57.91 105 LEU A CA 1
ATOM 827 C C . LEU A 1 105 ? 0.001 7.605 33.993 1.00 57.91 105 LEU A C 1
ATOM 829 O O . LEU A 1 105 ? 1.112 7.624 34.508 1.00 57.91 105 LEU A O 1
ATOM 833 N N . GLU A 1 106 ? -0.981 6.800 34.390 1.00 50.97 106 GLU A N 1
ATOM 834 C CA . GLU A 1 106 ? -0.770 5.520 35.076 1.00 50.97 106 GLU A CA 1
ATOM 835 C C . GLU A 1 106 ? -1.663 4.470 34.408 1.00 50.97 106 GLU A C 1
ATOM 837 O O . GLU A 1 106 ? -2.873 4.757 34.214 1.00 50.97 106 GLU A O 1
#

Foldseek 3Di:
DPDVVVVVVVVVCVVVVVVVLVVCLVVVLVVCCVVPNNVCSVVSVVVSVVVVVVVVPDDPVVVVVVVVVVVVVVVVVVVVVCVVCVVVCVVVVVVVVVCVVVVDPD

Sequence (106 aa):
MPGIGHYVLLLCIFFFSITSLFSYGYYGGKSTAFLIGAERKRWYDYFYLASIIVGAVSSLDAIISLMDAAFALMAVPTMVSGLLLAPRVKREARRYFERMRRGGLE

Radius of gyration: 20.65 Å; chains: 1; bounding box: 39×45×54 Å